Protein AF-H1LX25-F1 (afdb_monomer_lite)

Se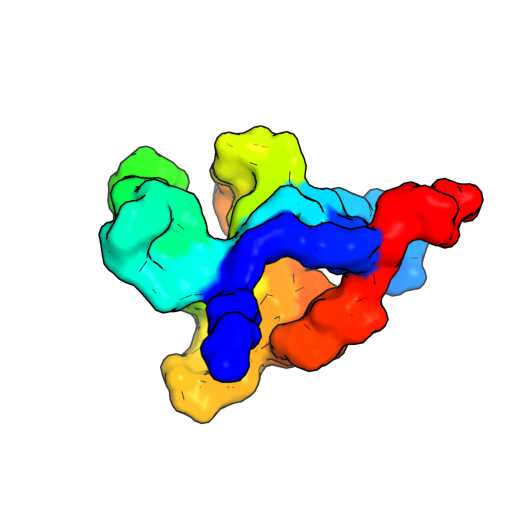condary structure (DSSP, 8-state):
-----SB--SS-EEE-TTS--EEEEEEEPBS-SSSSSBTTSTTSHHHHHHTS---TTTEEEEEEETTSSSEEEEEE-TTT-TTSPPEEEEEETTTTTEEEEEESSHHHHHHH-B-GGG--

Foldseek 3Di:
DDDDQKFADQQAWFADPVRPDIFGWGMFAHPDCPDQRHCNHVCHDCCCCPVVVQDVLQAGFGTDTPVVNQKTKDQGCNPPHPVGFGFIWIFGSVVVRDIDTRGPHPVRNVVRGGRPVVPD

Radius of gyration: 13.9 Å; chains: 1; bounding box: 38×28×39 Å

Sequence (120 aa):
MKTQNGGKPNKNVWFDEKNRYRVDVEEFYSISEEKEDSLFGKFGNEFWHDEWEYPRNVGVIIADTISGGHEMIYLDYRDCGKDGEPKVSICIQEDDFEIIILASNFEEFILGLRASGEIE

pLDDT: mean 93.33, std 9.11, range [49.22, 98.75]

Structure (mmCIF, N/CA/C/O backbone):
data_AF-H1LX25-F1
#
_entry.id   AF-H1LX25-F1
#
loop_
_atom_site.group_PDB
_atom_site.id
_atom_site.type_symbol
_atom_site.label_atom_id
_atom_site.label_alt_id
_atom_site.label_comp_id
_atom_site.label_asym_id
_atom_site.label_entity_id
_atom_site.label_seq_id
_atom_site.pdbx_PDB_ins_code
_atom_site.Cartn_x
_atom_site.Cartn_y
_atom_site.Cartn_z
_atom_site.occupancy
_atom_site.B_iso_or_equiv
_atom_site.auth_seq_id
_atom_site.auth_comp_id
_atom_site.auth_asym_id
_atom_site.auth_atom_id
_atom_site.pdbx_PDB_model_num
ATOM 1 N N . MET A 1 1 ? -13.934 4.624 23.302 1.00 49.22 1 MET A N 1
ATOM 2 C CA . MET A 1 1 ? -12.877 3.880 22.588 1.00 49.22 1 MET A CA 1
ATOM 3 C C . MET A 1 1 ? -12.510 4.730 21.382 1.00 49.22 1 MET A C 1
ATOM 5 O O . MET A 1 1 ? -13.422 5.084 20.651 1.00 49.22 1 MET A O 1
ATOM 9 N N . LYS A 1 2 ? -11.260 5.186 21.238 1.00 57.41 2 LYS A N 1
ATOM 10 C CA . LYS A 1 2 ? -10.851 5.886 20.010 1.00 57.41 2 LYS A CA 1
ATOM 11 C C . LYS A 1 2 ? -10.481 4.814 18.992 1.00 57.41 2 LYS A C 1
ATOM 13 O O . LYS A 1 2 ? -9.524 4.083 19.221 1.00 57.41 2 LYS A O 1
ATOM 18 N N . THR A 1 3 ? -11.259 4.689 17.929 1.00 74.06 3 THR A N 1
ATOM 19 C CA . THR A 1 3 ? -10.901 3.888 16.758 1.00 74.06 3 THR A CA 1
ATOM 20 C C . THR A 1 3 ? -9.883 4.679 15.944 1.00 74.06 3 THR A C 1
ATOM 22 O O . THR A 1 3 ? -10.172 5.796 15.523 1.00 74.06 3 THR A O 1
ATOM 25 N N . GLN A 1 4 ? -8.682 4.130 15.773 1.00 82.44 4 GLN A N 1
ATOM 26 C CA . GLN A 1 4 ? -7.685 4.637 14.830 1.00 82.44 4 GLN A CA 1
ATOM 27 C C . GLN A 1 4 ? -7.653 3.652 13.666 1.00 82.44 4 GLN A C 1
ATOM 29 O O . GLN A 1 4 ? -7.209 2.523 13.837 1.00 82.44 4 GLN A O 1
ATOM 34 N N . ASN A 1 5 ? -8.219 4.051 12.530 1.00 88.88 5 ASN A N 1
ATOM 35 C CA . ASN A 1 5 ? -8.348 3.226 11.327 1.00 88.88 5 ASN A CA 1
ATOM 36 C C . ASN A 1 5 ? -7.475 3.739 10.170 1.00 88.88 5 ASN A C 1
ATOM 38 O O . ASN A 1 5 ? -7.761 3.415 9.028 1.00 88.88 5 ASN A O 1
ATOM 42 N N . GLY A 1 6 ? -6.477 4.567 10.479 1.00 92.94 6 GLY A N 1
ATOM 43 C CA . GLY A 1 6 ? -5.536 5.196 9.555 1.00 92.94 6 GLY A CA 1
ATOM 44 C C . GLY A 1 6 ? -4.625 6.178 10.301 1.00 92.94 6 GLY A C 1
ATOM 45 O O . GLY A 1 6 ? -4.694 6.279 11.533 1.00 92.94 6 GLY A O 1
ATOM 46 N N . GLY A 1 7 ? -3.826 6.930 9.554 1.00 93.31 7 GLY A N 1
ATOM 47 C CA . GLY A 1 7 ? -2.844 7.899 10.026 1.00 93.31 7 GLY A CA 1
ATOM 48 C C . GLY A 1 7 ? -1.399 7.407 9.923 1.00 93.31 7 GLY A C 1
ATOM 49 O O . GLY A 1 7 ? -1.110 6.319 9.422 1.00 93.31 7 GLY A O 1
ATOM 50 N N . LYS A 1 8 ? -0.485 8.236 10.431 1.00 92.94 8 LYS A N 1
ATOM 51 C CA . LYS A 1 8 ? 0.961 8.012 10.379 1.00 92.94 8 LYS A CA 1
ATOM 52 C C . LYS A 1 8 ? 1.422 6.931 11.366 1.00 92.94 8 LYS A C 1
ATOM 54 O O . LYS A 1 8 ? 1.198 7.082 12.573 1.00 92.94 8 LYS A O 1
ATOM 59 N N . PRO A 1 9 ? 2.088 5.859 10.906 1.00 92.88 9 PRO A N 1
ATOM 60 C CA . PRO A 1 9 ? 2.596 4.822 11.793 1.00 92.88 9 PRO A CA 1
ATOM 61 C C . PRO A 1 9 ? 3.905 5.249 12.484 1.00 92.88 9 PRO A C 1
ATOM 63 O O . PRO A 1 9 ? 4.701 6.011 11.942 1.00 92.88 9 PRO A O 1
ATOM 66 N N . ASN A 1 10 ? 4.165 4.721 13.688 1.00 92.44 10 ASN A N 1
ATOM 67 C CA . ASN A 1 10 ? 5.438 4.955 14.398 1.00 92.44 10 ASN A CA 1
ATOM 68 C C . ASN A 1 10 ? 6.617 4.208 13.752 1.00 92.44 10 ASN A C 1
ATOM 70 O O . ASN A 1 10 ? 7.752 4.677 13.786 1.00 92.44 10 ASN A O 1
ATOM 74 N N . LYS A 1 11 ? 6.343 3.016 13.211 1.00 96.12 11 LYS A N 1
ATOM 75 C CA . LYS A 1 11 ? 7.266 2.238 12.387 1.00 96.12 11 LYS A CA 1
ATOM 76 C C . LYS A 1 11 ? 6.785 2.366 10.957 1.00 96.12 11 LYS A C 1
ATOM 78 O O . LYS A 1 11 ? 5.669 1.951 10.670 1.00 96.12 11 LYS A O 1
ATOM 83 N N . ASN A 1 12 ? 7.582 2.994 10.112 1.00 96.44 12 ASN A N 1
ATOM 84 C CA . ASN A 1 12 ? 7.110 3.499 8.833 1.00 96.44 12 ASN A CA 1
ATOM 85 C C . ASN A 1 12 ? 8.069 3.203 7.678 1.00 96.44 12 ASN A C 1
ATOM 87 O O . ASN A 1 12 ? 7.826 3.648 6.567 1.00 96.44 12 ASN A O 1
ATOM 91 N N . VAL A 1 13 ? 9.143 2.450 7.923 1.00 96.25 13 VAL A N 1
ATOM 92 C CA . VAL A 1 13 ? 10.110 2.095 6.883 1.00 96.25 13 VAL A CA 1
ATOM 93 C C . VAL A 1 13 ? 10.068 0.597 6.621 1.00 96.25 13 VAL A C 1
ATOM 95 O O . VAL A 1 13 ? 10.254 -0.200 7.543 1.00 96.25 13 VAL A O 1
ATOM 98 N N . TRP A 1 14 ? 9.852 0.218 5.367 1.00 96.38 14 TRP A N 1
ATOM 99 C CA . TRP A 1 14 ? 9.977 -1.149 4.870 1.00 96.38 14 TRP A CA 1
ATOM 100 C C . TRP A 1 14 ? 11.269 -1.297 4.057 1.00 96.38 14 TRP A C 1
ATOM 102 O O . TRP A 1 14 ? 11.692 -0.362 3.373 1.00 96.38 14 TRP A O 1
ATOM 112 N N . PHE A 1 15 ? 11.880 -2.482 4.112 1.00 93.31 15 PHE A N 1
ATOM 113 C CA . PHE A 1 15 ? 13.026 -2.853 3.282 1.00 93.31 15 PHE A CA 1
ATOM 114 C C . PHE A 1 15 ? 12.825 -4.228 2.659 1.00 93.31 15 PHE A C 1
ATOM 116 O O . PHE A 1 15 ? 12.258 -5.113 3.303 1.00 93.31 15 PHE A O 1
ATOM 123 N N . ASP A 1 16 ? 13.383 -4.434 1.462 1.00 90.12 16 ASP A N 1
ATOM 124 C CA . ASP A 1 16 ? 13.512 -5.793 0.934 1.00 90.12 16 ASP A CA 1
ATOM 125 C C . ASP A 1 16 ? 14.419 -6.631 1.854 1.00 90.12 16 ASP A C 1
ATOM 127 O O . ASP A 1 16 ? 15.217 -6.109 2.639 1.00 90.12 16 ASP A O 1
ATOM 131 N N . GLU A 1 17 ? 14.339 -7.958 1.748 1.00 85.19 17 GLU A N 1
ATOM 132 C CA . GLU A 1 17 ? 15.135 -8.877 2.581 1.00 85.19 17 GLU A CA 1
ATOM 133 C C . GLU A 1 17 ? 16.653 -8.615 2.503 1.00 85.19 17 GLU A C 1
ATOM 135 O O . GLU A 1 17 ? 17.411 -8.997 3.395 1.00 85.19 17 GLU A O 1
ATOM 140 N N . LYS A 1 18 ? 17.110 -7.967 1.423 1.00 86.44 18 LYS A N 1
ATOM 141 C CA . LYS A 1 18 ? 18.515 -7.640 1.157 1.00 86.44 18 LYS A CA 1
ATOM 142 C C . LYS A 1 18 ? 18.882 -6.196 1.533 1.00 86.44 18 LYS A C 1
ATOM 144 O O . LYS A 1 18 ? 20.028 -5.811 1.306 1.00 86.44 18 LYS A O 1
ATOM 149 N N . ASN A 1 19 ? 17.958 -5.416 2.097 1.00 82.31 19 ASN A N 1
ATOM 150 C CA . ASN A 1 19 ? 18.068 -3.981 2.390 1.00 82.31 19 ASN A CA 1
ATOM 151 C C . ASN A 1 19 ? 18.557 -3.115 1.203 1.00 82.31 19 ASN A C 1
ATOM 153 O O . ASN A 1 19 ? 19.334 -2.179 1.379 1.00 82.31 19 ASN A O 1
ATOM 157 N N . ARG A 1 20 ? 18.140 -3.439 -0.022 1.00 84.44 20 ARG A N 1
ATOM 158 C CA . ARG A 1 20 ? 18.473 -2.730 -1.270 1.00 84.44 20 ARG A CA 1
ATOM 159 C C . ARG A 1 20 ? 17.383 -1.771 -1.727 1.00 84.44 20 ARG A C 1
ATOM 161 O O . ARG A 1 20 ? 17.698 -0.803 -2.408 1.00 84.44 20 ARG A O 1
ATOM 168 N N . TYR A 1 21 ? 16.130 -2.064 -1.395 1.00 87.44 21 TYR A N 1
ATOM 169 C CA . TYR A 1 21 ? 14.993 -1.202 -1.702 1.00 87.44 21 TYR A CA 1
ATOM 170 C C . TYR A 1 21 ? 14.342 -0.768 -0.397 1.00 87.44 21 TYR A C 1
ATOM 172 O O . TYR A 1 21 ? 14.205 -1.582 0.517 1.00 87.44 21 TYR A O 1
ATOM 180 N N . ARG A 1 22 ? 14.008 0.518 -0.308 1.00 92.69 22 ARG A N 1
ATOM 181 C CA . ARG A 1 22 ? 13.471 1.178 0.879 1.00 92.69 22 ARG A CA 1
ATOM 182 C C . ARG A 1 22 ? 12.164 1.848 0.494 1.00 92.69 22 ARG A C 1
ATOM 184 O O . ARG A 1 22 ? 12.138 2.581 -0.486 1.00 92.69 22 ARG A O 1
ATOM 191 N N . VAL A 1 23 ? 11.133 1.629 1.299 1.00 95.75 23 VAL A N 1
ATOM 192 C CA . VAL 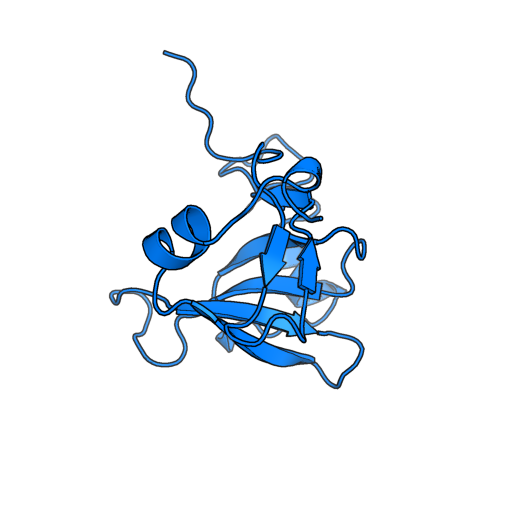A 1 23 ? 9.843 2.309 1.174 1.00 95.75 23 VAL A CA 1
ATOM 193 C C . VAL A 1 23 ? 9.548 3.010 2.489 1.00 95.75 23 VAL A C 1
ATOM 195 O O . VAL A 1 23 ? 9.489 2.367 3.537 1.00 95.75 23 VAL A O 1
ATOM 198 N N . ASP A 1 24 ? 9.356 4.322 2.437 1.00 96.31 24 ASP A N 1
ATOM 199 C CA . ASP A 1 24 ? 8.945 5.128 3.582 1.00 96.31 24 ASP A CA 1
ATOM 200 C C . ASP A 1 24 ? 7.447 5.408 3.479 1.00 96.31 24 ASP A C 1
ATOM 202 O O . ASP A 1 24 ? 7.017 6.284 2.729 1.00 96.31 24 ASP A O 1
ATOM 206 N N . VAL A 1 25 ? 6.661 4.655 4.243 1.00 97.38 25 VAL A N 1
ATOM 207 C CA . VAL A 1 25 ? 5.225 4.880 4.412 1.00 97.38 25 VAL A CA 1
ATOM 208 C C . VAL A 1 25 ? 5.033 6.213 5.132 1.00 97.38 25 VAL A C 1
ATOM 210 O O . VAL A 1 25 ? 5.603 6.422 6.211 1.00 97.38 25 VAL A O 1
ATOM 213 N N . GLU A 1 26 ? 4.243 7.116 4.559 1.00 95.81 26 GLU A N 1
ATOM 214 C CA . GLU A 1 26 ? 3.934 8.393 5.208 1.00 95.81 26 GLU A CA 1
ATOM 215 C C . GLU A 1 26 ? 2.645 8.268 6.026 1.00 95.81 26 GLU A C 1
ATOM 217 O O . GLU A 1 26 ? 2.658 8.507 7.240 1.00 95.81 26 GLU A O 1
ATOM 222 N N . GLU A 1 27 ? 1.567 7.787 5.410 1.00 94.94 27 GLU A N 1
ATOM 223 C CA . GLU A 1 27 ? 0.267 7.626 6.047 1.00 94.94 27 GLU A CA 1
ATOM 224 C C . GLU A 1 27 ? -0.483 6.381 5.549 1.00 94.94 27 GLU A C 1
ATOM 226 O O . GLU A 1 27 ? -0.533 6.085 4.361 1.00 94.94 27 GLU A O 1
ATOM 231 N N . PHE A 1 28 ? -1.155 5.677 6.469 1.00 96.88 28 PHE A N 1
ATOM 232 C CA . PHE A 1 28 ? -2.238 4.767 6.097 1.00 96.88 28 PHE A CA 1
ATOM 233 C C . PHE A 1 28 ? -3.557 5.521 5.970 1.00 96.88 28 PHE A C 1
ATOM 235 O O . PHE A 1 28 ? -4.005 6.169 6.919 1.00 96.88 28 PHE A O 1
ATOM 242 N N . TYR A 1 29 ? -4.246 5.352 4.851 1.00 96.94 29 TYR A N 1
ATOM 243 C CA . TYR A 1 29 ? -5.543 5.969 4.635 1.00 96.94 29 TYR A CA 1
ATOM 244 C C . TYR A 1 29 ? -6.590 5.444 5.603 1.00 96.94 29 TYR A C 1
ATOM 246 O O . TYR A 1 29 ? -6.782 4.243 5.796 1.00 96.94 29 TYR A O 1
ATOM 254 N N . SER A 1 30 ? -7.308 6.388 6.208 1.00 95.44 30 SER A N 1
ATOM 255 C CA . SER A 1 30 ? -8.450 6.054 7.050 1.00 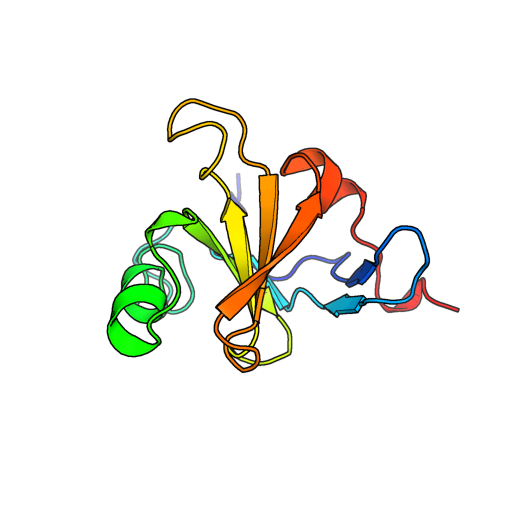95.44 30 SER A CA 1
ATOM 256 C C . SER A 1 30 ? -9.647 5.572 6.233 1.00 95.44 30 SER A C 1
ATOM 258 O O . SER A 1 30 ? -9.827 5.943 5.077 1.00 95.44 30 SER A O 1
ATOM 260 N N . ILE A 1 31 ? -10.518 4.780 6.857 1.00 94.56 31 ILE A N 1
ATOM 261 C CA . ILE A 1 31 ? -11.831 4.443 6.294 1.00 94.56 31 ILE A CA 1
ATOM 262 C C . ILE A 1 31 ? -12.804 5.552 6.710 1.00 94.56 31 ILE A C 1
ATOM 264 O O . ILE A 1 31 ? -13.339 5.532 7.822 1.00 94.56 31 ILE A O 1
ATOM 268 N N . SER A 1 32 ? -12.961 6.568 5.867 1.00 91.69 32 SER A N 1
ATOM 269 C CA . SER A 1 32 ? -13.803 7.738 6.123 1.00 91.69 32 SER A CA 1
ATOM 270 C C . SER A 1 32 ? -14.179 8.413 4.804 1.00 91.69 32 SER A C 1
ATOM 272 O O . SER A 1 32 ? -13.504 8.205 3.805 1.00 91.69 32 SER A O 1
ATOM 274 N N . GLU A 1 33 ? -15.242 9.215 4.822 1.00 90.00 33 GLU A N 1
ATOM 275 C CA . GLU A 1 33 ? -15.578 10.190 3.770 1.00 90.00 33 GLU A CA 1
ATOM 276 C C . GLU A 1 33 ? -15.256 11.633 4.218 1.00 90.00 33 GLU A C 1
ATOM 278 O O . GLU A 1 33 ? -15.263 12.560 3.416 1.00 90.00 33 GLU A O 1
ATOM 283 N N . GLU A 1 34 ? -14.988 11.850 5.514 1.00 89.19 34 GLU A N 1
ATOM 284 C CA . GLU A 1 34 ? -14.832 13.191 6.099 1.00 89.19 34 GLU A CA 1
ATOM 285 C C . GLU A 1 34 ? -13.417 13.757 5.929 1.00 89.19 34 GLU A C 1
ATOM 287 O O . GLU A 1 34 ? -13.228 14.974 5.928 1.00 89.19 34 GLU A O 1
ATOM 292 N N . LYS A 1 35 ? -12.410 12.885 5.831 1.00 89.88 35 LYS A N 1
ATOM 293 C CA . LYS A 1 35 ? -11.007 13.279 5.665 1.00 89.88 35 LYS A CA 1
ATOM 294 C C . LYS A 1 35 ? -10.634 13.286 4.190 1.00 89.88 35 LYS A C 1
ATOM 296 O O . LYS A 1 35 ? -10.974 12.345 3.480 1.00 89.88 35 LYS A O 1
ATOM 301 N N . GLU A 1 36 ? -9.905 14.307 3.744 1.00 91.81 36 GLU A N 1
ATOM 302 C CA . GLU A 1 36 ? -9.465 14.398 2.346 1.00 91.81 36 GLU A CA 1
ATOM 303 C C . GLU A 1 36 ? -8.572 13.208 1.958 1.00 91.81 36 GLU A C 1
ATOM 305 O O . GLU A 1 36 ? -8.877 12.539 0.972 1.00 91.81 36 GLU A O 1
ATOM 310 N N . ASP A 1 37 ? -7.575 12.891 2.790 1.00 88.12 37 ASP A N 1
ATOM 311 C CA . ASP A 1 37 ? -6.664 11.747 2.637 1.00 88.12 37 ASP A CA 1
ATOM 312 C C . ASP A 1 37 ? -7.251 10.505 3.333 1.00 88.12 37 ASP A C 1
ATOM 314 O O . ASP A 1 37 ? -6.956 10.139 4.474 1.00 88.12 37 ASP A O 1
ATOM 318 N N . SER A 1 38 ? -8.237 9.895 2.688 1.00 95.12 38 SER A N 1
ATOM 319 C CA . SER A 1 38 ? -8.899 8.687 3.180 1.00 95.12 38 SER A CA 1
ATOM 320 C C . SER A 1 38 ? -9.408 7.852 2.017 1.00 95.12 38 SER A C 1
ATOM 322 O O . SER A 1 38 ? -9.520 8.354 0.903 1.00 95.12 38 SER A O 1
ATOM 324 N N . LEU A 1 39 ? -9.748 6.581 2.254 1.00 96.62 39 LEU A N 1
ATOM 325 C CA . LEU A 1 39 ? -10.131 5.667 1.170 1.00 96.62 39 LEU A CA 1
ATOM 326 C C . LEU A 1 39 ? -11.280 6.206 0.302 1.00 96.62 39 LEU A C 1
ATOM 328 O O . LEU A 1 39 ? -11.262 5.987 -0.910 1.00 96.62 39 LEU A O 1
ATOM 332 N N . PHE A 1 40 ? -12.230 6.924 0.914 1.00 96.31 40 PHE A N 1
ATOM 333 C CA . PHE A 1 40 ? -13.390 7.534 0.252 1.00 96.31 40 PHE A CA 1
ATOM 334 C C . PHE A 1 40 ? -13.350 9.071 0.268 1.00 96.31 40 PHE A C 1
ATOM 336 O O . PHE A 1 40 ? -14.357 9.723 -0.002 1.00 96.31 40 PHE A O 1
ATOM 343 N N . GLY A 1 41 ? -12.201 9.650 0.617 1.00 95.00 41 GLY A N 1
ATOM 344 C CA . GLY A 1 41 ? -11.986 11.087 0.647 1.00 95.00 41 GLY A CA 1
ATOM 345 C C . GLY A 1 41 ? -11.730 11.682 -0.735 1.00 95.00 41 GLY A C 1
ATOM 346 O O . GLY A 1 41 ? -11.698 10.993 -1.755 1.00 95.00 41 GLY A O 1
ATOM 347 N N . LYS A 1 42 ? -11.496 12.995 -0.754 1.00 94.88 42 LYS A N 1
ATOM 348 C CA . LYS A 1 42 ? -11.164 13.756 -1.966 1.00 94.88 42 LYS A CA 1
ATOM 349 C C . LYS A 1 42 ? -9.916 13.226 -2.682 1.00 94.88 42 LYS A C 1
ATOM 351 O O . LYS A 1 42 ? -9.904 13.206 -3.906 1.00 94.88 42 LYS A O 1
ATOM 356 N N . PHE A 1 43 ? -8.903 12.806 -1.927 1.00 94.00 43 PHE A N 1
ATOM 357 C CA . PHE A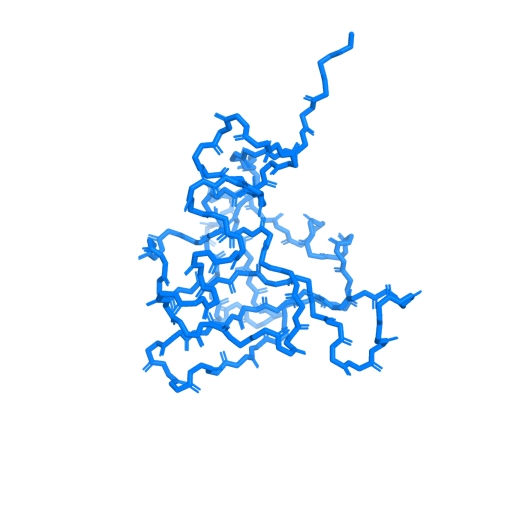 1 43 ? -7.671 12.195 -2.430 1.00 94.00 43 PHE A CA 1
ATOM 358 C C . PHE A 1 43 ? -7.659 10.683 -2.133 1.00 94.00 43 PHE A C 1
ATOM 360 O O . PHE A 1 43 ? -6.649 10.108 -1.735 1.00 94.00 43 PHE A O 1
ATOM 367 N N . GLY A 1 44 ? -8.829 10.047 -2.275 1.00 95.56 44 GLY A N 1
ATOM 368 C CA . GLY A 1 44 ? -9.037 8.616 -2.065 1.00 95.56 44 GLY A CA 1
ATOM 369 C C . GLY A 1 44 ? -8.806 7.759 -3.309 1.00 95.56 44 GLY A C 1
ATOM 370 O O . GLY A 1 44 ? -8.222 8.198 -4.297 1.00 95.56 44 GLY A O 1
ATOM 371 N N . ASN A 1 45 ? -9.290 6.513 -3.276 1.00 97.50 45 ASN A N 1
ATOM 372 C CA . ASN A 1 45 ? -9.005 5.532 -4.336 1.00 97.50 45 ASN A CA 1
ATOM 373 C C . ASN A 1 45 ? -9.496 5.990 -5.718 1.00 97.50 45 ASN A C 1
ATOM 375 O O . ASN A 1 45 ? -8.762 5.859 -6.691 1.00 97.50 45 ASN A O 1
ATOM 379 N N . GLU A 1 46 ? -10.695 6.572 -5.811 1.00 97.38 46 GLU A N 1
ATOM 380 C CA . GLU A 1 46 ? -11.220 7.049 -7.100 1.00 97.38 46 GLU A CA 1
ATOM 381 C C . GLU A 1 46 ? -10.350 8.158 -7.705 1.00 97.38 46 GLU A C 1
ATOM 383 O O . GLU A 1 46 ? -10.074 8.119 -8.896 1.00 97.38 46 GLU A O 1
ATOM 388 N N . PHE A 1 47 ? -9.830 9.086 -6.891 1.00 97.50 47 PHE A N 1
ATOM 389 C CA . PHE A 1 47 ? -8.906 10.121 -7.366 1.00 97.50 47 PHE A CA 1
ATOM 390 C C . PHE A 1 47 ? -7.625 9.513 -7.945 1.00 97.50 47 PHE A C 1
ATOM 392 O O . PHE A 1 47 ? -7.226 9.854 -9.056 1.00 97.50 47 PHE A O 1
ATOM 399 N N . TRP A 1 48 ? -6.992 8.587 -7.223 1.00 97.56 48 TRP A N 1
ATOM 400 C CA . TRP A 1 48 ? -5.748 7.978 -7.690 1.00 97.56 48 TRP A CA 1
ATOM 401 C C . TRP A 1 48 ? -5.950 7.127 -8.946 1.00 97.56 48 TRP A C 1
ATOM 403 O O . TRP A 1 48 ? -5.110 7.155 -9.842 1.00 97.56 48 TRP A O 1
ATOM 413 N N . HIS A 1 49 ? -7.068 6.410 -9.049 1.00 97.94 49 HIS A N 1
ATOM 414 C CA . HIS A 1 49 ? -7.382 5.621 -10.237 1.00 97.94 49 HIS A CA 1
ATOM 415 C C . HIS A 1 49 ? -7.755 6.473 -11.451 1.00 97.94 49 HIS A C 1
ATOM 417 O O . HIS A 1 49 ? -7.281 6.188 -12.547 1.00 97.94 49 HIS A O 1
ATOM 423 N N . ASP A 1 50 ? -8.608 7.483 -11.279 1.00 98.00 50 ASP A N 1
ATOM 424 C CA . ASP A 1 50 ? -9.195 8.207 -12.410 1.00 98.00 50 ASP A CA 1
ATOM 425 C C . ASP A 1 50 ? -8.339 9.399 -12.852 1.00 98.00 50 ASP A C 1
ATOM 427 O O . ASP A 1 50 ? -8.219 9.646 -14.049 1.00 98.00 50 ASP A O 1
ATOM 431 N N . GLU A 1 51 ? -7.721 10.120 -11.911 1.00 97.19 51 GLU A N 1
ATOM 432 C CA . GLU A 1 51 ? -6.936 11.327 -12.212 1.00 97.19 51 GLU A CA 1
ATOM 433 C C . GLU A 1 51 ? -5.438 11.035 -12.375 1.00 97.19 51 GLU A C 1
ATOM 435 O O . GLU A 1 51 ? -4.750 11.736 -13.115 1.00 97.19 51 GLU A O 1
ATOM 440 N N . TRP A 1 52 ? -4.924 10.008 -11.688 1.00 96.62 52 TRP A N 1
ATOM 441 C CA . TRP A 1 52 ? -3.506 9.615 -11.731 1.00 96.62 52 TRP A CA 1
ATOM 442 C C . TRP A 1 52 ? -3.261 8.267 -12.415 1.00 96.62 52 TRP A C 1
ATOM 444 O O . TRP A 1 52 ? -2.123 7.804 -12.462 1.00 96.62 52 TRP A O 1
ATOM 454 N N . GLU A 1 53 ? -4.317 7.657 -12.963 1.00 97.50 53 GLU A N 1
ATOM 455 C CA . GLU A 1 53 ? -4.273 6.444 -13.793 1.00 97.50 53 GLU A CA 1
ATOM 456 C C . GLU A 1 53 ? -3.682 5.208 -13.092 1.00 97.50 53 GLU A C 1
ATOM 458 O O . GLU A 1 53 ? -3.334 4.213 -13.733 1.00 97.50 53 GLU A O 1
ATOM 463 N N . TYR A 1 54 ? -3.617 5.224 -11.759 1.00 98.38 54 TYR A N 1
ATOM 464 C CA . TYR A 1 54 ? -3.149 4.086 -10.983 1.00 98.38 54 TYR A CA 1
ATOM 465 C C . TYR A 1 54 ? -4.029 2.841 -11.239 1.00 98.38 54 TYR A C 1
ATOM 467 O O . TYR A 1 54 ? -5.263 2.929 -11.229 1.00 98.38 54 TYR A O 1
ATOM 475 N N . PRO A 1 55 ? -3.438 1.649 -11.434 1.00 98.12 55 PRO A N 1
ATOM 476 C CA . PRO A 1 55 ? -4.141 0.490 -11.978 1.00 98.12 55 PRO A CA 1
ATOM 477 C C . PRO A 1 55 ? -5.190 -0.096 -11.022 1.00 98.12 55 PRO A C 1
ATOM 479 O O . PRO A 1 55 ? -4.894 -0.784 -10.043 1.00 98.12 55 PRO A O 1
ATOM 482 N N . ARG A 1 56 ? -6.464 0.083 -11.379 1.00 98.00 56 ARG A N 1
ATOM 483 C CA . ARG A 1 56 ? -7.623 -0.400 -10.607 1.00 98.00 56 ARG A CA 1
ATOM 484 C C . ARG A 1 56 ? -7.710 -1.925 -10.488 1.00 98.00 56 ARG A C 1
ATOM 486 O O . ARG A 1 56 ? -8.325 -2.444 -9.562 1.00 98.00 56 ARG A O 1
ATOM 493 N N . ASN A 1 57 ? -7.112 -2.669 -11.419 1.00 97.38 57 ASN A N 1
ATOM 494 C CA . ASN A 1 57 ? -7.103 -4.133 -11.378 1.00 97.38 57 ASN A CA 1
ATOM 495 C C . ASN A 1 57 ? -6.147 -4.709 -10.320 1.00 97.38 57 ASN A C 1
ATOM 497 O O . ASN A 1 57 ? -6.188 -5.918 -10.103 1.00 97.38 57 ASN A O 1
ATOM 501 N N . VAL A 1 58 ? -5.302 -3.887 -9.682 1.00 98.31 58 VAL A N 1
ATOM 502 C CA . VAL A 1 58 ? -4.431 -4.326 -8.581 1.00 98.31 58 VAL A CA 1
ATOM 503 C C . VAL A 1 58 ? -5.238 -4.546 -7.311 1.00 98.31 58 VAL A C 1
ATOM 505 O O . VAL A 1 58 ? -5.158 -5.610 -6.705 1.00 98.31 58 VAL A O 1
ATOM 508 N N . GLY A 1 59 ? -6.053 -3.567 -6.926 1.00 98.06 59 GLY A N 1
ATOM 509 C CA . GLY A 1 59 ? -6.842 -3.633 -5.707 1.00 98.06 59 GLY A CA 1
ATOM 510 C C . GLY A 1 59 ? -7.045 -2.259 -5.091 1.00 98.06 59 GLY A C 1
ATOM 511 O O . GLY A 1 59 ? -7.370 -1.314 -5.799 1.00 98.06 59 GLY A O 1
ATOM 512 N N . VAL A 1 60 ? -6.871 -2.167 -3.774 1.00 98.31 60 VAL A N 1
ATOM 513 C CA . VAL A 1 60 ? -7.176 -0.955 -2.999 1.00 98.31 60 VAL A CA 1
ATOM 514 C C . VAL A 1 60 ? -5.885 -0.275 -2.579 1.00 98.31 60 VAL A C 1
ATOM 516 O O . VAL A 1 60 ? -5.057 -0.900 -1.921 1.00 98.31 60 VAL A O 1
ATOM 519 N N . ILE A 1 61 ? -5.738 1.005 -2.897 1.00 98.50 61 ILE A N 1
ATOM 520 C CA . ILE A 1 61 ? -4.664 1.856 -2.388 1.00 98.50 61 ILE A CA 1
ATOM 521 C C . ILE A 1 61 ? -4.952 2.178 -0.922 1.00 98.50 61 ILE A C 1
ATOM 523 O O . ILE A 1 61 ? -5.998 2.747 -0.603 1.00 98.50 61 ILE A O 1
ATOM 527 N N . ILE A 1 62 ? -4.037 1.806 -0.031 1.00 97.94 62 ILE A N 1
ATOM 528 C CA . ILE A 1 62 ? -4.218 1.912 1.425 1.00 97.94 62 ILE A CA 1
ATOM 529 C C . ILE A 1 62 ? -3.233 2.848 2.115 1.00 97.94 62 ILE A C 1
ATOM 531 O O . ILE A 1 62 ? -3.438 3.161 3.286 1.00 97.94 62 ILE A O 1
ATOM 535 N N . ALA A 1 63 ? -2.165 3.259 1.439 1.00 97.50 63 ALA A N 1
ATOM 536 C CA . ALA A 1 63 ? -1.181 4.174 1.992 1.00 97.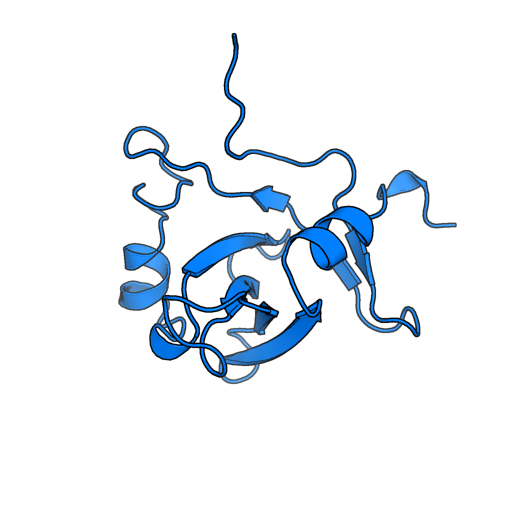50 63 ALA A CA 1
ATOM 537 C C . ALA A 1 63 ? -0.435 4.917 0.887 1.00 97.50 63 ALA A C 1
ATOM 539 O O . ALA A 1 63 ? -0.259 4.389 -0.218 1.00 97.50 63 ALA A O 1
ATOM 540 N N . ASP A 1 64 ? 0.031 6.112 1.224 1.00 95.62 64 ASP A N 1
ATOM 541 C CA . ASP A 1 64 ? 1.005 6.856 0.442 1.00 95.62 64 ASP A CA 1
ATOM 542 C C . ASP A 1 64 ? 2.425 6.664 1.002 1.00 95.62 64 ASP A C 1
ATOM 544 O O . ASP A 1 64 ? 2.657 6.134 2.100 1.00 95.62 64 ASP A O 1
ATOM 548 N N . THR A 1 65 ? 3.405 7.072 0.204 1.00 96.81 65 THR A N 1
ATOM 549 C CA . THR A 1 65 ? 4.799 7.168 0.635 1.00 96.81 65 THR A CA 1
ATOM 550 C C . THR A 1 65 ? 5.211 8.630 0.735 1.00 96.81 65 THR A C 1
ATOM 552 O O . THR A 1 65 ? 4.528 9.534 0.247 1.00 96.81 65 THR A O 1
ATOM 555 N N . ILE A 1 66 ? 6.396 8.877 1.291 1.00 95.50 66 ILE A N 1
ATOM 556 C CA . ILE A 1 66 ? 7.008 10.218 1.297 1.00 95.50 66 ILE A CA 1
ATOM 557 C C . ILE A 1 66 ? 7.227 10.801 -0.110 1.00 95.50 66 ILE A C 1
ATOM 559 O O . ILE A 1 66 ? 7.609 11.964 -0.230 1.00 95.50 66 ILE A O 1
ATOM 563 N N . SER A 1 67 ? 7.027 10.003 -1.166 1.00 94.31 67 SER A N 1
ATOM 564 C CA . SER A 1 67 ? 7.103 10.455 -2.552 1.00 94.31 67 SER A CA 1
ATOM 565 C C . SER A 1 67 ? 6.032 11.494 -2.894 1.00 94.31 67 SER A C 1
ATOM 567 O O . SER A 1 67 ? 6.229 12.265 -3.825 1.00 94.31 67 SER A O 1
ATOM 569 N N . GLY A 1 68 ? 4.922 11.555 -2.148 1.00 90.56 68 GLY A N 1
ATOM 570 C CA . GLY A 1 68 ? 3.826 12.483 -2.433 1.00 90.56 68 GLY A CA 1
ATOM 571 C C . GLY A 1 68 ? 2.977 12.073 -3.640 1.00 90.56 68 GLY A C 1
ATOM 572 O O . GLY A 1 68 ? 2.496 12.939 -4.367 1.00 90.56 68 GLY A O 1
ATOM 573 N N . GLY A 1 69 ? 2.808 10.765 -3.859 1.00 92.25 69 GLY A N 1
ATOM 574 C CA . GLY A 1 69 ? 1.908 10.210 -4.879 1.00 92.25 69 GLY A CA 1
ATOM 575 C C . GLY A 1 69 ? 2.592 9.564 -6.085 1.00 92.25 69 GLY A C 1
ATOM 576 O O . GLY A 1 69 ? 1.901 9.016 -6.940 1.00 92.25 69 GLY A O 1
ATOM 577 N N . HIS A 1 70 ? 3.927 9.583 -6.168 1.00 95.50 70 HIS A N 1
ATOM 578 C CA . HIS A 1 70 ? 4.671 8.870 -7.224 1.00 95.50 70 HIS A CA 1
ATOM 579 C C . HIS A 1 70 ? 4.768 7.364 -6.957 1.00 95.50 70 HIS A C 1
ATOM 581 O O . HIS A 1 70 ? 4.978 6.573 -7.877 1.00 95.50 70 HIS A O 1
ATOM 587 N N . GLU A 1 71 ? 4.590 6.975 -5.697 1.00 96.81 71 GLU A N 1
ATOM 588 C CA . GLU A 1 71 ? 4.487 5.591 -5.275 1.00 96.81 71 GLU A CA 1
ATOM 589 C C . GLU A 1 71 ? 3.277 5.416 -4.356 1.00 96.81 71 GLU A C 1
ATOM 591 O O . GLU A 1 71 ? 3.120 6.156 -3.381 1.00 96.81 71 GLU A O 1
ATOM 596 N N . MET A 1 72 ? 2.453 4.404 -4.632 1.00 98.06 72 MET A N 1
ATOM 597 C CA . MET A 1 72 ? 1.268 4.090 -3.827 1.00 98.06 72 MET A CA 1
ATOM 598 C C . MET A 1 72 ? 1.297 2.639 -3.363 1.00 98.06 72 MET A C 1
ATOM 600 O O . MET A 1 72 ? 1.657 1.736 -4.124 1.00 98.06 72 MET A O 1
ATOM 604 N N . ILE A 1 73 ? 0.888 2.398 -2.116 1.00 98.56 73 ILE A N 1
ATOM 605 C CA . ILE A 1 73 ? 0.834 1.053 -1.537 1.00 98.56 73 ILE A CA 1
ATOM 606 C C . ILE A 1 73 ? -0.578 0.491 -1.661 1.00 98.56 73 ILE A C 1
ATOM 608 O O . ILE A 1 73 ? -1.559 1.099 -1.231 1.00 98.56 73 ILE A O 1
ATOM 612 N N . TYR A 1 74 ? -0.655 -0.721 -2.195 1.00 98.75 74 TYR A N 1
ATOM 613 C CA . TYR A 1 74 ? -1.871 -1.474 -2.440 1.00 98.75 74 TYR A CA 1
ATOM 614 C C . TYR A 1 74 ? -2.033 -2.649 -1.481 1.00 98.75 74 TYR A C 1
ATOM 616 O O . TYR A 1 74 ? -1.067 -3.341 -1.154 1.00 98.75 74 TYR A O 1
ATOM 624 N N . LEU A 1 75 ? -3.288 -2.955 -1.159 1.00 98.75 75 LEU A N 1
ATOM 625 C CA . LEU A 1 75 ? -3.725 -4.338 -1.011 1.00 98.75 75 LEU A CA 1
ATOM 626 C C . LEU A 1 75 ? -3.940 -4.916 -2.414 1.00 98.75 75 LEU A C 1
ATOM 628 O O . LEU A 1 75 ? -4.858 -4.501 -3.123 1.00 98.75 75 LEU A O 1
ATOM 632 N N . ASP A 1 76 ? -3.071 -5.844 -2.805 1.00 98.75 76 ASP A N 1
ATOM 633 C CA . ASP A 1 76 ? -3.025 -6.472 -4.124 1.00 98.75 76 ASP A CA 1
ATOM 634 C C . ASP A 1 76 ? -3.839 -7.769 -4.141 1.00 98.75 76 ASP A C 1
ATOM 636 O O . ASP A 1 76 ? -3.472 -8.779 -3.530 1.00 98.75 76 ASP A O 1
ATOM 640 N N . TYR A 1 77 ? -4.948 -7.728 -4.873 1.00 98.69 77 TYR A N 1
ATOM 641 C CA . TYR A 1 77 ? -5.915 -8.808 -5.020 1.00 98.69 77 TYR A CA 1
ATOM 642 C C . TYR A 1 77 ? -5.808 -9.540 -6.367 1.00 98.69 77 TYR A C 1
ATOM 644 O O . TYR A 1 77 ? -6.648 -10.401 -6.644 1.00 98.69 77 TYR A O 1
ATOM 652 N N . ARG A 1 78 ? -4.812 -9.241 -7.220 1.00 97.88 78 ARG A N 1
ATOM 653 C CA . ARG A 1 78 ? -4.725 -9.799 -8.591 1.00 97.88 78 ARG A CA 1
ATOM 654 C C . ARG A 1 78 ? -4.756 -11.325 -8.628 1.00 97.88 78 ARG A C 1
ATOM 656 O O . ARG A 1 78 ? -5.405 -11.898 -9.501 1.00 97.88 78 ARG A O 1
ATOM 663 N N . ASP A 1 79 ? -4.088 -11.967 -7.672 1.00 97.69 79 ASP A N 1
ATOM 664 C CA . ASP A 1 79 ? -3.963 -13.428 -7.618 1.00 97.69 79 ASP A CA 1
ATOM 665 C C . ASP A 1 79 ? -5.102 -14.105 -6.839 1.00 97.69 79 ASP A C 1
ATOM 667 O O . ASP A 1 79 ? -5.491 -15.229 -7.159 1.00 97.69 79 ASP A O 1
ATOM 671 N N . CYS A 1 80 ? -5.614 -13.456 -5.789 1.00 97.75 80 CYS A N 1
ATOM 672 C CA . CYS A 1 80 ? -6.521 -14.079 -4.819 1.00 97.75 80 CYS A CA 1
ATOM 673 C C . CYS A 1 80 ? -7.995 -13.671 -4.990 1.00 97.75 80 CYS A C 1
ATOM 675 O O . CYS A 1 80 ? -8.885 -14.367 -4.495 1.00 97.75 80 CYS A O 1
ATOM 677 N N . GLY A 1 81 ? -8.268 -12.588 -5.726 1.00 96.00 81 GLY A N 1
ATOM 678 C CA . GLY A 1 81 ? -9.600 -12.010 -5.885 1.00 96.00 81 GLY A CA 1
ATOM 679 C C . GLY A 1 81 ? -10.152 -11.399 -4.591 1.00 96.00 81 GLY A C 1
ATOM 680 O O . GLY A 1 81 ? -9.595 -11.559 -3.513 1.00 96.00 81 GLY A O 1
ATOM 681 N N . LYS A 1 82 ? -11.300 -10.719 -4.687 1.00 94.81 82 LYS A N 1
ATOM 682 C CA . LYS A 1 82 ? -11.890 -9.904 -3.601 1.00 94.81 82 LYS A CA 1
ATOM 683 C C . LYS A 1 82 ? -12.161 -10.620 -2.264 1.00 94.81 82 LYS A C 1
ATOM 685 O O . LYS A 1 82 ? -12.404 -9.947 -1.271 1.00 94.81 82 LYS A O 1
ATOM 690 N N . ASP A 1 83 ? -12.218 -11.953 -2.264 1.00 96.25 83 ASP A N 1
ATOM 691 C CA . ASP A 1 83 ? -12.544 -12.765 -1.082 1.00 96.25 83 ASP A CA 1
ATOM 692 C C . ASP A 1 83 ? -11.302 -13.463 -0.489 1.00 96.25 83 ASP A C 1
ATOM 694 O O . ASP A 1 83 ? -11.418 -14.170 0.512 1.00 96.25 83 ASP A O 1
ATOM 698 N N . GLY A 1 84 ? -10.132 -13.318 -1.122 1.00 97.38 84 GLY A N 1
ATOM 699 C CA . GLY A 1 84 ? -8.872 -13.901 -0.667 1.00 97.38 84 GLY A CA 1
ATOM 700 C C . GLY A 1 84 ? -8.041 -12.944 0.190 1.00 97.38 84 GLY A C 1
ATOM 701 O O . GLY A 1 84 ? -8.330 -11.754 0.274 1.00 97.38 84 GLY A O 1
ATOM 702 N N . GLU A 1 85 ? -6.982 -13.473 0.807 1.00 98.25 85 GLU A N 1
ATOM 703 C CA . GLU A 1 85 ? -5.983 -12.662 1.515 1.00 98.25 85 GLU A CA 1
ATOM 704 C C . GLU A 1 85 ? -5.107 -11.927 0.483 1.00 98.25 85 GLU A C 1
ATOM 706 O O . GLU A 1 85 ? -4.444 -12.597 -0.321 1.00 98.25 85 GLU A O 1
ATOM 711 N N . PRO A 1 86 ? -5.118 -10.583 0.440 1.00 98.69 86 PRO A N 1
ATOM 712 C CA . PRO A 1 86 ? -4.315 -9.823 -0.509 1.00 98.69 86 PRO A CA 1
ATOM 713 C C . PRO A 1 86 ? -2.844 -9.814 -0.106 1.00 98.69 86 PRO A C 1
ATOM 715 O O . PRO A 1 86 ? -2.504 -9.809 1.076 1.00 98.69 86 PRO A O 1
ATOM 718 N N . LYS A 1 87 ? -1.967 -9.702 -1.100 1.00 98.75 87 LYS A N 1
ATOM 719 C CA . LYS A 1 87 ? -0.575 -9.300 -0.860 1.00 98.75 87 LYS A CA 1
ATOM 720 C C . LYS A 1 87 ? -0.522 -7.799 -0.579 1.00 98.75 87 LYS A C 1
ATOM 722 O O . LYS A 1 87 ? -1.481 -7.075 -0.841 1.00 98.75 87 LYS A O 1
ATOM 727 N N . VAL A 1 88 ? 0.618 -7.313 -0.101 1.00 98.75 88 VAL A N 1
ATOM 728 C CA . VAL A 1 88 ? 0.905 -5.872 -0.099 1.00 98.75 88 VAL A CA 1
ATOM 729 C C . VAL A 1 88 ? 1.906 -5.579 -1.202 1.00 98.75 88 VAL A C 1
ATOM 731 O O . VAL A 1 88 ? 2.931 -6.257 -1.288 1.00 98.75 88 VAL A O 1
ATOM 734 N N . SER A 1 89 ? 1.628 -4.585 -2.039 1.00 98.56 89 SER A N 1
ATOM 735 C CA . SER A 1 89 ? 2.518 -4.173 -3.127 1.00 98.56 89 SER A CA 1
ATOM 736 C C . SER A 1 89 ? 2.680 -2.662 -3.183 1.00 98.56 89 SER A C 1
ATOM 738 O O . SER A 1 89 ? 1.772 -1.933 -2.803 1.00 98.56 89 SER A O 1
ATOM 740 N N . ILE A 1 90 ? 3.800 -2.193 -3.714 1.00 98.31 90 ILE A N 1
ATOM 741 C CA . ILE A 1 90 ? 3.987 -0.801 -4.129 1.00 98.31 90 ILE A CA 1
ATOM 742 C C . ILE A 1 90 ? 3.814 -0.711 -5.641 1.00 98.31 90 ILE A C 1
ATOM 744 O O . ILE A 1 90 ? 4.221 -1.625 -6.357 1.00 98.31 90 ILE A O 1
ATOM 748 N N . CYS A 1 91 ? 3.190 0.361 -6.114 1.00 98.44 91 CYS A N 1
ATOM 749 C CA . CYS A 1 91 ? 3.103 0.704 -7.527 1.00 98.44 91 CYS A CA 1
ATOM 750 C C . CYS A 1 91 ? 3.871 2.004 -7.764 1.00 98.44 91 CYS A C 1
ATOM 752 O O . CYS A 1 91 ? 3.615 2.977 -7.056 1.00 98.44 91 CYS A O 1
ATOM 754 N N . ILE A 1 92 ? 4.791 2.005 -8.727 1.00 97.50 92 ILE A N 1
ATOM 755 C CA . ILE A 1 92 ? 5.684 3.125 -9.039 1.00 97.50 92 ILE A CA 1
ATOM 756 C C . ILE A 1 92 ? 5.205 3.763 -10.343 1.00 97.50 92 ILE A C 1
ATOM 758 O O . ILE A 1 92 ? 5.415 3.217 -11.424 1.00 97.50 92 ILE A O 1
ATOM 762 N N . GLN A 1 93 ? 4.540 4.913 -10.254 1.00 96.50 93 GLN A N 1
ATOM 763 C CA . GLN A 1 93 ? 3.910 5.548 -11.417 1.00 96.50 93 GLN A CA 1
ATOM 764 C C . GLN A 1 93 ? 4.930 5.998 -12.471 1.00 96.50 93 GLN A C 1
ATOM 766 O O . GLN A 1 93 ? 4.670 5.886 -13.667 1.00 96.50 93 GLN A O 1
ATOM 771 N N . GLU A 1 94 ? 6.114 6.437 -12.042 1.00 95.62 94 GLU A N 1
ATOM 772 C CA . GLU A 1 94 ? 7.171 6.896 -12.950 1.00 95.62 94 GLU A CA 1
ATOM 773 C C . GLU A 1 94 ? 7.864 5.762 -13.724 1.00 95.62 94 GLU A C 1
ATOM 775 O O . GLU A 1 94 ? 8.529 6.038 -14.724 1.00 95.62 94 GLU A O 1
ATOM 780 N N . ASP A 1 95 ? 7.696 4.504 -13.300 1.00 96.12 95 ASP A N 1
ATOM 781 C CA . ASP A 1 95 ? 8.275 3.324 -13.956 1.00 96.12 95 ASP A CA 1
ATOM 782 C C . ASP A 1 95 ? 7.193 2.477 -14.639 1.00 96.12 95 ASP A C 1
ATOM 784 O O . ASP A 1 95 ? 7.035 1.289 -14.371 1.00 96.12 95 ASP A O 1
ATOM 788 N N . ASP A 1 96 ? 6.380 3.125 -15.483 1.0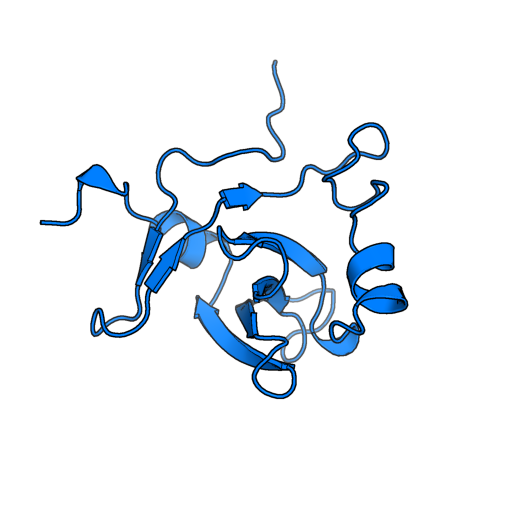0 97.12 96 ASP A N 1
ATOM 789 C CA . ASP A 1 96 ? 5.282 2.496 -16.242 1.00 97.12 96 ASP A CA 1
ATOM 790 C C . ASP A 1 96 ? 4.319 1.692 -15.346 1.00 97.12 96 ASP A C 1
ATOM 792 O O . ASP A 1 96 ? 3.871 0.593 -15.685 1.00 97.12 96 ASP A O 1
ATOM 796 N N . PHE A 1 97 ? 4.026 2.243 -14.162 1.00 97.69 97 PHE A N 1
ATOM 797 C CA . PHE A 1 97 ? 3.230 1.592 -13.121 1.00 97.69 97 PHE A CA 1
ATOM 798 C C . PHE A 1 97 ? 3.785 0.219 -12.698 1.00 97.69 97 PHE A C 1
ATOM 800 O O . PHE A 1 97 ? 3.006 -0.704 -12.434 1.00 97.69 97 PHE A O 1
ATOM 807 N N . GLU A 1 98 ? 5.114 0.061 -12.601 1.00 97.88 98 GLU A N 1
ATOM 808 C CA . GLU A 1 98 ? 5.745 -1.157 -12.078 1.00 97.88 98 GLU A CA 1
ATOM 809 C C . GLU A 1 98 ? 5.165 -1.505 -10.699 1.00 97.88 98 GLU A C 1
ATOM 811 O O . GLU A 1 98 ? 5.016 -0.645 -9.829 1.00 97.88 98 GLU A O 1
ATOM 816 N N . ILE A 1 99 ? 4.827 -2.783 -10.493 1.00 98.12 99 ILE A N 1
ATOM 817 C CA . ILE A 1 99 ? 4.280 -3.275 -9.227 1.00 98.12 99 ILE A CA 1
ATOM 818 C C . ILE A 1 99 ? 5.244 -4.266 -8.590 1.00 98.12 99 ILE A C 1
ATOM 820 O O . ILE A 1 99 ? 5.486 -5.349 -9.130 1.00 98.12 99 ILE A O 1
ATOM 824 N N . ILE A 1 100 ? 5.707 -3.934 -7.387 1.00 97.00 100 ILE A N 1
ATOM 825 C CA . ILE A 1 100 ? 6.624 -4.754 -6.596 1.00 97.00 100 ILE A CA 1
ATOM 826 C C . ILE A 1 100 ? 5.890 -5.268 -5.356 1.00 97.00 100 ILE A C 1
ATOM 828 O O . ILE A 1 100 ? 5.301 -4.498 -4.599 1.00 97.00 100 ILE A O 1
ATOM 832 N N . ILE A 1 101 ? 5.931 -6.582 -5.127 1.00 97.75 101 ILE A N 1
ATOM 833 C CA . ILE A 1 101 ? 5.356 -7.193 -3.921 1.00 97.75 101 ILE A CA 1
ATOM 834 C C . ILE A 1 101 ? 6.255 -6.892 -2.716 1.00 97.75 101 ILE A C 1
ATOM 836 O O . ILE A 1 101 ? 7.438 -7.226 -2.727 1.00 97.75 101 ILE A O 1
ATOM 840 N N . LEU A 1 102 ? 5.673 -6.300 -1.672 1.00 97.94 102 LEU A N 1
ATOM 841 C CA . LEU A 1 102 ? 6.337 -5.966 -0.410 1.00 97.94 102 LEU A CA 1
ATOM 842 C C . LEU A 1 102 ? 6.147 -7.048 0.662 1.00 97.94 102 LEU A C 1
ATOM 844 O O . LEU A 1 102 ? 7.028 -7.267 1.489 1.00 97.94 102 LEU A O 1
ATOM 848 N N . ALA A 1 103 ? 4.990 -7.711 0.685 1.00 98.06 103 ALA A N 1
ATOM 849 C CA . ALA A 1 103 ? 4.688 -8.759 1.659 1.00 98.06 103 ALA A CA 1
ATOM 850 C C . ALA A 1 103 ? 3.604 -9.709 1.144 1.00 98.06 103 ALA A C 1
ATOM 852 O O . ALA A 1 103 ? 2.802 -9.348 0.277 1.00 98.06 103 ALA A O 1
ATOM 853 N N . SER A 1 104 ? 3.543 -10.913 1.712 1.00 98.00 104 SER A N 1
ATOM 854 C CA . SER A 1 104 ? 2.558 -11.928 1.327 1.00 98.00 104 SER A CA 1
ATOM 855 C C . SER A 1 104 ? 1.156 -11.620 1.847 1.00 98.00 104 SER A C 1
ATOM 857 O O . SER A 1 104 ? 0.189 -12.155 1.312 1.00 98.00 104 SER A O 1
ATOM 859 N N . ASN A 1 105 ? 1.053 -10.796 2.892 1.00 98.50 105 ASN A N 1
ATOM 860 C CA . ASN A 1 105 ? -0.194 -10.327 3.488 1.00 98.50 105 ASN A CA 1
ATOM 861 C C . ASN A 1 105 ? 0.025 -9.033 4.291 1.00 98.50 105 ASN A C 1
ATOM 863 O O . ASN A 1 105 ? 1.159 -8.577 4.477 1.00 98.50 105 ASN A O 1
ATOM 867 N N . PHE A 1 106 ? -1.069 -8.435 4.767 1.00 97.75 106 PHE A N 1
ATOM 868 C CA . PHE A 1 106 ? -1.012 -7.169 5.500 1.00 97.75 106 PHE A CA 1
ATOM 869 C C . PHE A 1 106 ? -0.332 -7.293 6.873 1.00 97.75 106 PHE A C 1
ATOM 871 O O . PHE A 1 106 ? 0.392 -6.386 7.281 1.00 97.75 106 PHE A O 1
ATOM 878 N N . GLU A 1 107 ? -0.515 -8.413 7.578 1.00 97.81 107 GLU A N 1
ATOM 879 C CA . GLU A 1 107 ? 0.139 -8.654 8.871 1.00 97.81 107 GLU A CA 1
ATOM 880 C C . GLU A 1 107 ? 1.667 -8.672 8.729 1.00 97.81 107 GLU A C 1
ATOM 882 O O . GLU A 1 107 ? 2.365 -7.967 9.459 1.00 97.81 107 GLU A O 1
ATOM 887 N N . GLU A 1 108 ? 2.185 -9.425 7.758 1.00 98.00 108 GLU A N 1
ATOM 888 C CA . GLU A 1 108 ? 3.612 -9.506 7.449 1.00 98.00 108 GLU A CA 1
ATOM 889 C C . GLU A 1 108 ? 4.181 -8.126 7.099 1.00 98.00 108 GLU A C 1
ATOM 891 O O . GLU A 1 108 ? 5.238 -7.754 7.612 1.00 98.00 108 GLU A O 1
ATOM 896 N N . PHE A 1 109 ? 3.457 -7.331 6.303 1.00 97.88 109 PHE A N 1
ATOM 897 C CA . PHE A 1 109 ? 3.866 -5.965 5.978 1.00 97.88 109 PHE A CA 1
ATOM 898 C C . PHE A 1 109 ? 4.012 -5.097 7.232 1.00 97.88 109 PHE A C 1
ATOM 900 O O . PHE A 1 109 ? 5.072 -4.512 7.453 1.00 97.88 109 PHE A O 1
ATOM 907 N N . ILE A 1 110 ? 2.982 -5.052 8.083 1.00 96.56 110 ILE A N 1
ATOM 908 C CA . ILE A 1 110 ? 2.977 -4.232 9.302 1.00 96.56 110 ILE A CA 1
ATOM 909 C C . ILE A 1 110 ? 4.061 -4.675 10.288 1.00 96.56 110 ILE A C 1
ATOM 911 O O . ILE A 1 110 ? 4.745 -3.829 10.867 1.00 96.56 110 ILE A O 1
ATOM 915 N N . LEU A 1 111 ? 4.245 -5.984 10.478 1.00 95.88 111 LEU A N 1
ATOM 916 C CA . LEU A 1 111 ? 5.291 -6.522 11.352 1.00 95.88 111 LEU A CA 1
ATOM 917 C C . LEU A 1 111 ? 6.702 -6.284 10.794 1.00 95.88 111 LEU A C 1
ATOM 919 O O . LEU A 1 111 ? 7.654 -6.201 11.573 1.00 95.88 111 LEU A O 1
ATOM 923 N N . GLY A 1 112 ? 6.832 -6.155 9.472 1.00 94.75 112 GLY A N 1
ATOM 924 C CA . GLY A 1 112 ? 8.081 -5.844 8.783 1.00 94.75 112 GLY A CA 1
ATOM 925 C C . GLY A 1 112 ? 8.506 -4.374 8.861 1.00 94.75 112 GLY A C 1
ATOM 926 O O . GLY A 1 112 ? 9.690 -4.086 8.670 1.00 94.75 112 GLY A O 1
ATOM 927 N N . LEU A 1 113 ? 7.590 -3.447 9.172 1.00 96.25 113 LEU A N 1
ATOM 928 C CA . LEU A 1 113 ? 7.919 -2.026 9.303 1.00 96.25 113 LEU A CA 1
ATOM 929 C C . LEU A 1 113 ? 8.873 -1.776 10.479 1.00 96.25 113 LEU A C 1
ATOM 931 O O . LEU A 1 113 ? 8.699 -2.302 11.582 1.00 96.25 113 LEU A O 1
ATOM 935 N N . ARG A 1 114 ? 9.861 -0.905 10.262 1.00 94.69 114 ARG A N 1
ATOM 936 C CA . ARG A 1 114 ? 10.860 -0.467 11.251 1.00 94.69 114 ARG A CA 1
ATOM 937 C C . ARG A 1 114 ? 10.711 1.022 11.544 1.00 94.69 114 ARG A C 1
ATOM 939 O O . ARG A 1 114 ? 10.190 1.774 10.716 1.00 94.69 114 ARG A O 1
ATOM 946 N N . ALA A 1 115 ? 11.142 1.462 12.726 1.00 91.31 115 ALA A N 1
ATOM 947 C CA . ALA A 1 115 ? 11.220 2.895 12.994 1.00 91.31 115 ALA A CA 1
ATOM 948 C C . ALA A 1 115 ? 12.391 3.495 12.208 1.00 91.31 115 ALA A C 1
ATOM 950 O O . ALA A 1 115 ? 13.466 2.902 12.145 1.00 91.31 115 ALA A O 1
ATOM 951 N N . SER A 1 116 ? 12.209 4.690 11.649 1.00 77.56 116 SER A N 1
ATOM 952 C CA . SER A 1 116 ? 13.255 5.368 10.873 1.00 77.56 116 SER A CA 1
ATOM 953 C C . SER A 1 116 ? 14.561 5.578 11.656 1.00 77.56 116 SER A C 1
ATOM 955 O O . SER A 1 116 ? 15.637 5.549 11.069 1.00 77.56 116 SER A O 1
ATOM 957 N N . GLY A 1 117 ? 14.477 5.739 12.982 1.00 70.38 117 GLY A N 1
ATOM 958 C CA . GLY A 1 117 ? 15.628 5.877 13.882 1.00 70.38 117 GLY A CA 1
ATOM 959 C C . GLY A 1 117 ? 16.259 4.564 14.368 1.00 70.38 117 GLY A C 1
ATOM 960 O O . GLY A 1 117 ? 17.260 4.618 15.070 1.00 70.38 117 GLY A O 1
ATOM 961 N N . GLU A 1 118 ? 15.696 3.401 14.028 1.00 63.31 118 GLU A N 1
ATOM 962 C CA . GLU A 1 118 ? 16.280 2.076 14.327 1.00 63.31 118 GLU A CA 1
ATOM 963 C C . GLU A 1 118 ? 17.230 1.597 13.208 1.00 63.31 118 GLU A C 1
ATOM 965 O O . GLU A 1 118 ? 17.693 0.457 13.226 1.00 63.31 118 GLU A O 1
ATOM 970 N N . ILE A 1 119 ? 17.492 2.452 12.217 1.00 63.25 119 ILE A N 1
ATOM 971 C CA . ILE A 1 119 ? 18.273 2.148 11.018 1.00 63.25 119 ILE A CA 1
ATOM 972 C C . ILE A 1 119 ? 19.654 2.806 11.178 1.00 63.25 119 ILE A C 1
ATOM 974 O O . ILE A 1 119 ? 19.836 3.963 10.796 1.00 63.25 119 ILE A O 1
ATOM 978 N N . GLU A 1 120 ? 20.594 2.083 11.798 1.00 50.56 120 GLU A N 1
ATOM 979 C CA . GLU A 1 120 ? 22.045 2.367 11.767 1.00 50.56 120 GLU A CA 1
ATOM 980 C C . GLU A 1 120 ? 22.728 1.667 10.584 1.00 50.56 120 GLU A C 1
ATOM 982 O O . GLU A 1 120 ? 22.397 0.487 10.315 1.00 50.56 120 GLU A O 1
#